Protein AF-A0A2G5SI91-F1 (afdb_monomer)

Organism: NCBI:txid1611254

Foldseek 3Di:
DQDPVRVVLLPDQLSVLVVLVVLLVVVDDLVVSLVVCCVVVNVPSDDSVSSVVSNVCVVVVNSPSPDDCVPPDPDDDPLNDDLVVVVVVQVVVDDCSCVVCVVVCVPRPNPDPPPDD

Mean predicted aligned error: 9.69 Å

Structure (mmCIF, N/CA/C/O backbone):
data_AF-A0A2G5SI91-F1
#
_entry.id   AF-A0A2G5SI91-F1
#
loop_
_atom_site.group_PDB
_atom_site.id
_atom_site.type_symbol
_atom_site.label_atom_id
_atom_site.label_alt_id
_atom_site.label_comp_id
_atom_site.label_asym_id
_atom_site.label_entity_id
_atom_site.label_seq_id
_atom_site.pdbx_PDB_ins_code
_atom_site.Cartn_x
_atom_site.Cartn_y
_atom_site.Cartn_z
_atom_site.occupancy
_atom_site.B_iso_or_equiv
_atom_site.auth_seq_id
_atom_site.auth_comp_id
_atom_site.auth_asym_id
_atom_site.auth_atom_id
_atom_site.pdbx_PDB_model_num
ATOM 1 N N . MET A 1 1 ? 13.693 17.231 -15.765 1.00 39.22 1 MET A N 1
ATOM 2 C CA . MET A 1 1 ? 12.544 16.955 -16.655 1.00 39.22 1 MET A CA 1
ATOM 3 C C . MET A 1 1 ? 12.577 15.486 -16.991 1.00 39.22 1 MET A C 1
ATOM 5 O O . MET A 1 1 ? 13.576 15.026 -17.525 1.00 39.22 1 MET A O 1
ATOM 9 N N . ALA A 1 2 ? 11.551 14.752 -16.595 1.00 54.38 2 ALA A N 1
ATOM 10 C CA . ALA A 1 2 ? 11.511 13.320 -16.803 1.00 54.38 2 ALA A CA 1
ATOM 11 C C . ALA A 1 2 ? 11.096 13.034 -18.269 1.00 54.38 2 ALA A C 1
ATOM 13 O O . ALA A 1 2 ? 10.251 13.743 -18.829 1.00 54.38 2 ALA A O 1
ATOM 14 N N . SER A 1 3 ? 11.837 12.155 -18.950 1.00 61.47 3 SER A N 1
ATOM 15 C CA . SER A 1 3 ? 11.738 11.934 -20.401 1.00 61.47 3 SER A CA 1
ATOM 16 C C . SER A 1 3 ? 10.457 11.171 -20.748 1.00 61.47 3 SER A C 1
ATOM 18 O O . SER A 1 3 ? 9.998 10.375 -19.959 1.00 61.47 3 SER A O 1
ATOM 20 N N . LYS A 1 4 ? 9.869 11.301 -21.944 1.00 57.00 4 LYS A N 1
ATOM 21 C CA . LYS A 1 4 ? 8.635 10.545 -22.295 1.00 57.00 4 LYS A CA 1
ATOM 22 C C . LYS A 1 4 ? 8.720 9.023 -22.033 1.00 57.00 4 LYS A C 1
ATOM 24 O O . LYS A 1 4 ? 7.692 8.398 -21.788 1.00 57.00 4 LYS A O 1
ATOM 29 N N . LEU A 1 5 ? 9.932 8.461 -22.054 1.00 51.25 5 LEU A N 1
ATOM 30 C CA . LEU A 1 5 ? 10.229 7.080 -21.678 1.00 51.25 5 LEU A CA 1
ATOM 31 C C . LEU A 1 5 ? 9.997 6.801 -20.177 1.00 51.25 5 LEU A C 1
ATOM 33 O O . LEU A 1 5 ? 9.499 5.732 -19.848 1.00 51.25 5 LEU A O 1
ATOM 37 N N . ASP A 1 6 ? 10.286 7.760 -19.292 1.00 66.75 6 ASP A N 1
ATOM 38 C CA . ASP A 1 6 ? 10.053 7.690 -17.841 1.00 66.75 6 ASP A CA 1
ATOM 39 C C . ASP A 1 6 ? 8.563 7.585 -17.492 1.00 66.75 6 ASP A C 1
ATOM 41 O O . ASP A 1 6 ? 8.173 6.789 -16.645 1.00 66.75 6 ASP A O 1
ATOM 45 N N . LYS A 1 7 ? 7.707 8.356 -18.173 1.00 65.44 7 LYS A N 1
ATOM 46 C CA . LYS A 1 7 ? 6.259 8.326 -17.920 1.00 65.44 7 LYS A CA 1
ATOM 47 C C . LYS A 1 7 ? 5.639 7.005 -18.360 1.00 65.44 7 LYS A C 1
ATOM 49 O O . LYS A 1 7 ? 4.746 6.497 -17.690 1.00 65.44 7 LYS A O 1
ATOM 54 N N . ALA A 1 8 ? 6.105 6.463 -19.485 1.00 65.00 8 ALA A N 1
ATOM 55 C CA . ALA A 1 8 ? 5.616 5.194 -20.010 1.00 65.00 8 ALA A CA 1
ATOM 56 C C . ALA A 1 8 ? 5.988 4.022 -19.090 1.00 65.00 8 ALA A C 1
ATOM 58 O O . ALA A 1 8 ? 5.133 3.194 -18.795 1.00 65.00 8 ALA A O 1
ATOM 59 N N . THR A 1 9 ? 7.223 3.987 -18.577 1.00 68.00 9 THR A N 1
ATOM 60 C CA . THR A 1 9 ? 7.655 2.958 -17.615 1.00 68.00 9 THR A CA 1
ATOM 61 C C . THR A 1 9 ? 7.037 3.148 -16.232 1.00 68.00 9 THR A C 1
ATOM 63 O O . THR A 1 9 ? 6.749 2.170 -15.552 1.00 68.00 9 THR A O 1
ATOM 66 N N . ARG A 1 10 ? 6.756 4.389 -15.819 1.00 72.81 10 ARG A N 1
ATOM 67 C CA . ARG A 1 10 ? 6.074 4.700 -14.552 1.00 72.81 10 ARG A CA 1
ATOM 68 C C . ARG A 1 10 ? 4.644 4.166 -14.486 1.00 72.81 10 ARG A C 1
ATOM 70 O O . ARG A 1 10 ? 4.195 3.795 -13.408 1.00 72.81 10 ARG A O 1
ATOM 77 N N . ASN A 1 11 ? 3.951 4.110 -15.620 1.00 78.31 11 ASN A N 1
ATOM 78 C CA . ASN A 1 11 ? 2.564 3.649 -15.682 1.00 78.31 11 ASN A CA 1
ATOM 79 C C . ASN A 1 11 ? 2.430 2.138 -15.908 1.00 78.31 11 ASN A C 1
ATOM 81 O O . ASN A 1 11 ? 1.321 1.614 -15.806 1.00 78.31 11 ASN A O 1
ATOM 85 N N . ASP A 1 12 ? 3.525 1.434 -16.200 1.00 86.31 12 ASP A N 1
ATOM 86 C CA . ASP A 1 12 ? 3.501 -0.012 -16.388 1.00 86.31 12 ASP A CA 1
ATOM 87 C C . ASP A 1 12 ? 3.195 -0.725 -15.050 1.00 86.31 12 ASP A C 1
ATOM 89 O O . ASP A 1 12 ? 3.973 -0.606 -14.095 1.00 86.31 12 ASP A O 1
ATOM 93 N N . PRO A 1 13 ? 2.070 -1.463 -14.931 1.00 85.12 13 PRO A N 1
ATOM 94 C CA . PRO 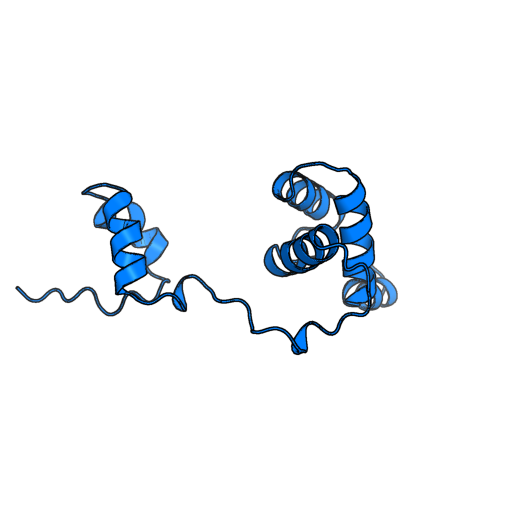A 1 13 ? 1.703 -2.160 -13.697 1.00 85.12 13 PRO A CA 1
ATOM 95 C C . PRO A 1 13 ? 2.776 -3.143 -13.228 1.00 85.12 13 PRO A C 1
ATOM 97 O O . PRO A 1 13 ? 3.042 -3.229 -12.032 1.00 85.12 13 PRO A O 1
ATOM 100 N N . LYS A 1 14 ? 3.442 -3.830 -14.163 1.00 90.50 14 LYS A N 1
ATOM 101 C CA . LYS A 1 14 ? 4.495 -4.799 -13.848 1.00 90.50 14 LYS A CA 1
ATOM 102 C C . LYS A 1 14 ? 5.720 -4.121 -13.238 1.00 90.50 14 LYS A C 1
ATOM 104 O O . LYS A 1 14 ? 6.279 -4.606 -12.253 1.00 90.50 14 LYS A O 1
ATOM 109 N N . THR A 1 15 ? 6.121 -2.976 -13.782 1.00 91.62 15 THR A N 1
ATOM 110 C CA . THR A 1 15 ? 7.198 -2.149 -13.224 1.00 91.62 15 THR A CA 1
ATOM 111 C C . THR A 1 15 ? 6.867 -1.706 -11.797 1.00 91.62 15 THR A C 1
ATOM 113 O O . THR A 1 15 ? 7.693 -1.865 -10.896 1.00 91.62 15 THR A O 1
ATOM 116 N N . ARG A 1 16 ? 5.639 -1.233 -11.552 1.00 91.56 16 ARG A N 1
ATOM 117 C CA . ARG A 1 16 ? 5.187 -0.836 -10.207 1.00 91.56 16 ARG A CA 1
ATOM 118 C C . ARG A 1 16 ? 5.186 -2.019 -9.233 1.00 91.56 16 ARG A C 1
ATOM 120 O O . ARG A 1 16 ? 5.772 -1.907 -8.157 1.00 91.56 16 ARG A O 1
ATOM 127 N N . ALA A 1 17 ? 4.643 -3.166 -9.641 1.00 93.94 17 ALA A N 1
ATOM 128 C CA . ALA A 1 17 ? 4.660 -4.411 -8.868 1.00 93.94 17 ALA A CA 1
ATOM 129 C C . ALA A 1 17 ? 6.083 -4.845 -8.489 1.00 93.94 17 ALA A C 1
ATOM 131 O O . ALA A 1 17 ? 6.343 -5.227 -7.350 1.00 93.94 17 ALA A O 1
ATOM 132 N N . THR A 1 18 ? 7.020 -4.733 -9.435 1.00 94.44 18 THR A N 1
ATOM 133 C CA . THR A 1 18 ? 8.433 -5.081 -9.231 1.00 94.44 18 THR A CA 1
ATOM 134 C C . THR A 1 18 ? 9.067 -4.206 -8.154 1.00 94.44 18 THR A C 1
ATOM 136 O O . THR A 1 18 ? 9.729 -4.717 -7.254 1.00 94.44 18 THR A O 1
ATOM 139 N N . PHE A 1 19 ? 8.847 -2.889 -8.200 1.00 94.31 19 PHE A N 1
ATOM 140 C CA . PHE A 1 19 ? 9.367 -2.005 -7.159 1.00 94.31 19 PHE A CA 1
ATOM 141 C C . PHE A 1 19 ? 8.736 -2.279 -5.792 1.00 94.31 19 PHE A C 1
ATOM 143 O O . PHE A 1 19 ? 9.453 -2.311 -4.796 1.00 94.31 19 PHE A O 1
ATOM 150 N N . ILE A 1 20 ? 7.429 -2.547 -5.734 1.00 95.56 20 ILE A N 1
ATOM 151 C CA . ILE A 1 20 ? 6.754 -2.906 -4.477 1.00 95.56 20 ILE A CA 1
ATOM 152 C C . ILE A 1 20 ? 7.302 -4.226 -3.918 1.00 95.56 20 ILE A C 1
ATOM 154 O O . ILE A 1 20 ? 7.473 -4.353 -2.708 1.00 95.56 20 ILE A O 1
ATOM 158 N N . TYR A 1 21 ? 7.643 -5.191 -4.775 1.00 96.38 21 TYR A N 1
ATOM 159 C CA . TYR A 1 21 ? 8.269 -6.442 -4.346 1.00 96.38 21 TYR A CA 1
ATOM 160 C C . TYR A 1 21 ? 9.628 -6.209 -3.669 1.00 96.38 21 TYR A C 1
ATOM 162 O O . TYR A 1 21 ? 9.900 -6.800 -2.624 1.00 96.38 21 TYR A O 1
ATOM 170 N N . TYR A 1 22 ? 10.455 -5.296 -4.190 1.00 95.12 22 TYR A N 1
ATOM 171 C CA . TYR A 1 22 ? 11.702 -4.910 -3.518 1.00 95.12 22 TYR A CA 1
ATOM 172 C C . TYR A 1 22 ? 11.455 -4.308 -2.127 1.00 95.12 22 TYR A C 1
ATOM 174 O O . TYR A 1 22 ? 12.200 -4.596 -1.191 1.00 95.12 22 TYR A O 1
ATOM 182 N N . GLU A 1 23 ? 10.394 -3.515 -1.959 1.00 95.56 23 GLU A N 1
ATOM 183 C CA . GLU A 1 23 ? 10.010 -2.992 -0.640 1.00 95.56 23 GLU A CA 1
ATOM 184 C C . GLU A 1 23 ? 9.541 -4.099 0.306 1.00 95.56 23 GLU A C 1
ATOM 186 O O . GLU A 1 23 ? 9.924 -4.120 1.478 1.00 95.56 23 GLU A O 1
ATOM 191 N N . PHE A 1 24 ? 8.750 -5.041 -0.207 1.00 96.50 24 PHE A N 1
ATOM 192 C CA . PHE A 1 24 ? 8.240 -6.190 0.538 1.00 96.50 24 PHE A CA 1
ATOM 193 C C . PHE A 1 24 ? 9.372 -7.044 1.126 1.00 96.50 24 PHE A C 1
ATOM 195 O O . PHE A 1 24 ? 9.311 -7.457 2.285 1.00 96.50 24 PHE A O 1
ATOM 202 N N . GLN A 1 25 ? 10.458 -7.235 0.370 1.00 95.69 25 GLN A N 1
ATOM 203 C CA . GLN A 1 25 ? 11.638 -7.983 0.818 1.00 95.69 25 GLN A CA 1
ATOM 204 C C . GLN A 1 25 ? 12.357 -7.357 2.022 1.00 95.69 25 GLN A C 1
ATOM 206 O O . GLN A 1 25 ? 13.137 -8.039 2.685 1.00 95.69 25 GLN A O 1
ATOM 211 N N . SER A 1 26 ? 12.096 -6.086 2.345 1.00 93.00 26 SER A N 1
ATOM 212 C CA . SER A 1 26 ? 12.694 -5.439 3.518 1.00 93.00 26 SER A CA 1
ATOM 213 C C . SER A 1 26 ? 12.229 -6.035 4.853 1.00 93.00 26 SER A C 1
ATOM 215 O O . 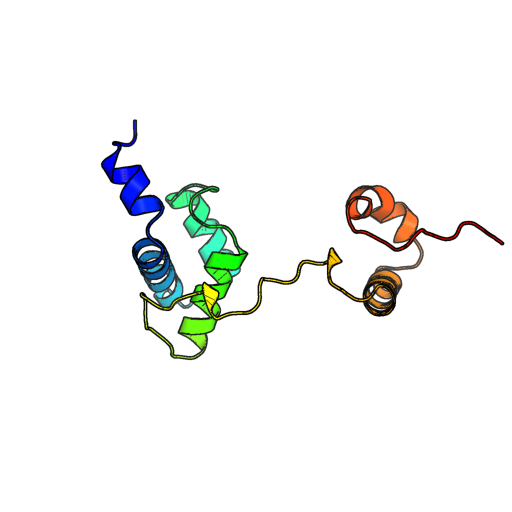SER A 1 26 ? 12.875 -5.798 5.875 1.00 93.00 26 SER A O 1
ATOM 217 N N . GLY A 1 27 ? 11.106 -6.768 4.867 1.00 90.50 27 GLY A N 1
ATOM 218 C CA . GLY A 1 27 ? 10.533 -7.379 6.071 1.00 90.50 27 GLY A CA 1
ATOM 219 C C . GLY A 1 27 ? 9.979 -6.378 7.092 1.00 90.50 27 GLY A C 1
ATOM 220 O O . GLY A 1 27 ? 9.653 -6.758 8.216 1.00 90.50 27 GLY A O 1
ATOM 221 N N . LYS A 1 28 ? 9.884 -5.094 6.731 1.00 94.75 28 LYS A N 1
ATOM 222 C CA . LYS A 1 28 ? 9.335 -4.039 7.590 1.00 94.75 28 LYS A CA 1
ATOM 223 C C . LYS A 1 28 ? 7.816 -3.969 7.475 1.00 94.75 28 LYS A C 1
ATOM 225 O O . LYS A 1 28 ? 7.197 -4.594 6.619 1.00 94.75 28 LYS A O 1
ATOM 230 N N . GLN A 1 29 ? 7.203 -3.174 8.3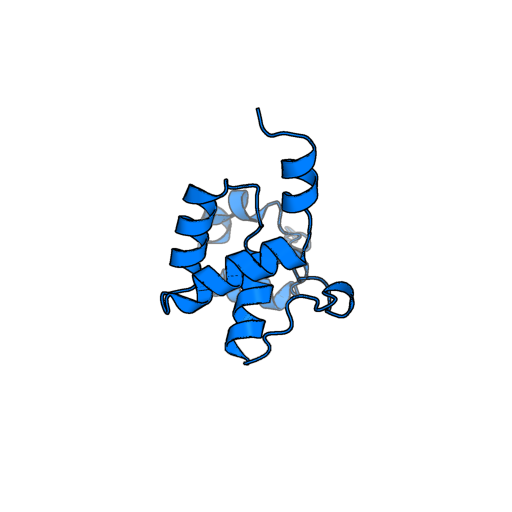48 1.00 95.19 29 GLN A N 1
ATOM 231 C CA . GLN A 1 29 ? 5.760 -2.963 8.316 1.00 95.19 29 GLN A CA 1
ATOM 232 C C . GLN A 1 29 ? 5.341 -2.254 7.019 1.00 95.19 29 GLN A C 1
ATOM 234 O O . GLN A 1 29 ? 5.984 -1.291 6.591 1.00 95.19 29 GLN A O 1
ATOM 239 N N . ILE A 1 30 ? 4.228 -2.703 6.430 1.00 96.56 30 ILE A N 1
ATOM 240 C CA . ILE A 1 30 ? 3.696 -2.222 5.144 1.00 96.56 30 ILE A CA 1
ATOM 241 C C . ILE A 1 30 ? 3.603 -0.695 5.069 1.00 96.56 30 ILE A C 1
ATOM 243 O O . ILE A 1 30 ? 4.049 -0.086 4.100 1.00 96.56 30 ILE A O 1
ATOM 247 N N . PHE A 1 31 ? 3.074 -0.060 6.115 1.00 95.31 31 PHE A N 1
ATOM 248 C CA . PHE A 1 31 ? 2.829 1.378 6.109 1.00 95.31 31 PHE A CA 1
ATOM 249 C C . PHE A 1 31 ? 4.123 2.200 6.183 1.00 95.31 31 PHE A C 1
ATOM 251 O O . PHE A 1 31 ? 4.219 3.268 5.578 1.00 95.31 31 PHE A O 1
ATOM 258 N N . GLU A 1 32 ? 5.142 1.695 6.883 1.00 96.25 32 GLU A N 1
ATOM 259 C CA . GLU A 1 32 ? 6.470 2.315 6.891 1.00 96.25 32 GLU A CA 1
ATOM 260 C C . GLU A 1 32 ? 7.114 2.225 5.503 1.00 96.25 32 GLU A C 1
ATOM 262 O O . GLU A 1 32 ? 7.674 3.209 5.013 1.00 96.25 32 GLU A O 1
ATOM 267 N N . CYS A 1 33 ? 6.992 1.065 4.853 1.00 96.94 33 CYS A N 1
ATOM 268 C CA . CYS A 1 33 ? 7.509 0.852 3.505 1.00 96.94 33 CYS A CA 1
ATOM 269 C C . CYS A 1 33 ? 6.824 1.771 2.500 1.00 96.94 33 CYS A C 1
ATOM 271 O O . CYS A 1 33 ? 7.510 2.437 1.732 1.00 96.94 33 CYS A O 1
ATOM 273 N N . PHE A 1 34 ? 5.496 1.887 2.564 1.00 97.00 34 PHE A N 1
ATOM 274 C CA . PHE A 1 34 ? 4.735 2.788 1.704 1.00 97.00 34 PHE A CA 1
ATOM 275 C C . PHE A 1 34 ? 5.192 4.246 1.844 1.00 97.00 34 PHE A C 1
ATOM 277 O O . PHE A 1 34 ? 5.485 4.895 0.843 1.00 97.00 34 PHE A O 1
ATOM 284 N N . LYS A 1 35 ? 5.342 4.758 3.074 1.00 95.69 35 LYS A N 1
ATOM 285 C CA . LYS A 1 35 ? 5.827 6.133 3.294 1.00 95.69 35 LYS A CA 1
ATOM 286 C C . LYS A 1 35 ? 7.202 6.365 2.670 1.00 95.69 35 LYS A C 1
ATOM 288 O O . LYS A 1 35 ? 7.367 7.287 1.877 1.00 95.69 35 LYS A O 1
ATOM 293 N N . LYS A 1 36 ? 8.165 5.486 2.965 1.00 95.38 36 LYS A N 1
ATOM 294 C CA . LYS A 1 36 ? 9.535 5.568 2.424 1.00 95.38 36 LYS A CA 1
ATOM 295 C C . LYS A 1 36 ? 9.588 5.374 0.914 1.00 95.38 36 LYS A C 1
ATOM 297 O O . LYS A 1 36 ? 10.500 5.859 0.244 1.00 95.38 36 LYS A O 1
ATOM 302 N N . PHE A 1 37 ? 8.655 4.606 0.371 1.00 94.88 37 PHE A N 1
ATOM 303 C CA . PHE A 1 37 ? 8.489 4.426 -1.058 1.00 94.88 37 PHE A CA 1
ATOM 304 C C . PHE A 1 37 ? 7.999 5.722 -1.718 1.00 94.88 37 PHE A C 1
ATOM 306 O O . PHE A 1 37 ? 8.644 6.197 -2.650 1.00 94.88 37 PHE A O 1
ATOM 313 N N . CYS A 1 38 ? 6.947 6.355 -1.189 1.00 94.44 38 CYS A N 1
ATOM 314 C CA . CYS A 1 38 ? 6.448 7.647 -1.674 1.00 94.44 38 CYS A CA 1
ATOM 315 C C . CYS A 1 38 ? 7.489 8.769 -1.549 1.00 94.44 38 CYS A C 1
ATOM 317 O O . CYS A 1 38 ? 7.598 9.594 -2.453 1.00 94.44 38 CYS A O 1
ATOM 319 N N . GLU A 1 39 ? 8.287 8.783 -0.478 1.00 94.31 39 GLU A N 1
ATOM 320 C CA . GLU A 1 39 ? 9.398 9.732 -0.307 1.00 94.31 39 GLU A CA 1
ATOM 321 C C . GLU A 1 39 ? 10.450 9.610 -1.424 1.00 94.31 39 GLU A C 1
ATOM 323 O O . GLU A 1 39 ? 10.997 10.619 -1.865 1.00 94.31 39 GLU A O 1
ATOM 328 N N . ARG A 1 40 ? 10.720 8.389 -1.911 1.00 93.06 40 ARG A N 1
ATOM 329 C CA . ARG A 1 40 ? 11.718 8.137 -2.968 1.00 93.06 40 ARG A CA 1
ATOM 330 C C . ARG A 1 40 ? 11.164 8.272 -4.383 1.00 93.06 40 ARG A C 1
ATOM 332 O O . ARG A 1 40 ? 11.836 8.825 -5.247 1.00 93.06 40 ARG A O 1
ATOM 339 N N . MET A 1 41 ? 9.969 7.743 -4.635 1.00 90.00 41 MET A N 1
ATOM 340 C CA . MET A 1 41 ? 9.384 7.636 -5.980 1.00 90.00 41 MET A CA 1
ATOM 341 C C . MET A 1 41 ? 8.455 8.813 -6.323 1.00 90.00 41 MET A C 1
ATOM 343 O O . MET A 1 41 ? 8.118 9.040 -7.490 1.00 90.00 41 MET A O 1
ATOM 347 N N . GLY A 1 42 ? 8.055 9.584 -5.311 1.00 90.00 42 GLY A N 1
ATOM 348 C CA . GLY A 1 42 ? 7.064 10.651 -5.383 1.00 90.00 42 GLY A CA 1
ATOM 349 C C . GLY A 1 42 ? 5.662 10.175 -4.967 1.00 90.00 42 GLY A C 1
ATOM 350 O O . GLY A 1 42 ? 5.308 9.019 -5.219 1.00 90.00 42 GLY A O 1
ATOM 351 N N . PRO A 1 43 ? 4.843 11.060 -4.367 1.00 88.50 43 PRO A N 1
ATOM 352 C CA . PRO A 1 43 ? 3.536 10.705 -3.804 1.00 88.50 43 PRO A CA 1
ATOM 353 C C . PRO A 1 43 ? 2.532 10.208 -4.855 1.00 88.50 43 PRO A C 1
ATOM 355 O O . PRO A 1 43 ? 1.687 9.382 -4.537 1.00 88.50 43 PRO A O 1
ATOM 358 N N . ASP A 1 44 ? 2.675 10.639 -6.111 1.00 88.19 44 ASP A N 1
ATOM 359 C CA . ASP A 1 44 ? 1.772 10.272 -7.212 1.00 88.19 44 ASP A CA 1
ATOM 360 C C . ASP A 1 44 ? 2.233 9.024 -7.989 1.00 88.19 44 ASP A C 1
ATOM 362 O O . ASP A 1 44 ? 1.742 8.751 -9.082 1.00 88.19 44 ASP A O 1
ATOM 366 N N . TYR A 1 45 ? 3.247 8.293 -7.503 1.00 90.00 45 TYR A N 1
ATOM 367 C CA . TYR A 1 45 ? 3.759 7.113 -8.211 1.00 90.00 45 TYR A CA 1
ATOM 368 C C . TYR A 1 45 ? 2.790 5.922 -8.140 1.00 90.00 45 TYR A C 1
ATOM 370 O O . TYR A 1 45 ? 2.501 5.301 -9.161 1.00 90.00 45 TYR A O 1
ATOM 378 N N . VAL A 1 46 ? 2.306 5.605 -6.938 1.00 91.06 46 VAL A N 1
ATOM 379 C CA . VAL A 1 46 ? 1.395 4.494 -6.625 1.00 91.06 46 VAL A CA 1
ATOM 380 C C . VAL A 1 46 ? 0.536 4.934 -5.441 1.00 91.06 46 VAL A C 1
ATOM 382 O O . VAL A 1 46 ? 1.071 5.456 -4.462 1.00 91.06 46 VAL A O 1
ATOM 385 N N . ASP A 1 47 ? -0.778 4.716 -5.516 1.00 91.44 47 ASP A N 1
ATOM 386 C CA . ASP A 1 47 ? -1.661 4.930 -4.369 1.00 91.44 47 ASP A CA 1
ATOM 387 C C . ASP A 1 47 ? -1.535 3.795 -3.338 1.00 91.44 47 ASP A C 1
ATOM 389 O O . ASP A 1 47 ? -1.022 2.708 -3.613 1.00 91.44 47 ASP A O 1
ATOM 393 N N . TYR A 1 48 ? -2.010 4.041 -2.116 1.00 92.88 48 TYR A N 1
ATOM 394 C CA . TYR A 1 48 ? -1.905 3.041 -1.055 1.00 92.88 48 TYR A CA 1
ATOM 395 C C . TYR A 1 48 ? -2.666 1.746 -1.381 1.00 92.88 48 TYR A C 1
ATOM 397 O O . TYR A 1 48 ? -2.215 0.671 -1.002 1.00 92.88 48 TYR A O 1
ATOM 405 N N . GLN A 1 49 ? -3.787 1.822 -2.105 1.00 90.62 49 GLN A N 1
ATOM 406 C CA . GLN A 1 49 ? -4.603 0.646 -2.419 1.00 90.62 49 GLN A CA 1
ATOM 407 C C . GLN A 1 49 ? -3.874 -0.302 -3.372 1.00 90.62 49 GLN A C 1
ATOM 409 O O . GLN A 1 49 ? -3.905 -1.515 -3.186 1.00 90.62 49 GLN A O 1
ATOM 414 N N . GLU A 1 50 ? -3.196 0.235 -4.384 1.00 91.69 50 GLU A N 1
ATOM 415 C CA . GLU A 1 50 ? -2.344 -0.527 -5.288 1.00 91.69 50 GLU A CA 1
ATOM 416 C C . GLU A 1 50 ? -1.087 -1.047 -4.586 1.00 91.69 50 GLU A C 1
ATOM 418 O O . GLU A 1 50 ? -0.689 -2.187 -4.823 1.00 91.69 50 GLU A O 1
ATOM 423 N N . PHE A 1 51 ? -0.479 -0.261 -3.695 1.00 94.81 51 PHE A N 1
ATOM 424 C CA . PHE A 1 51 ? 0.648 -0.740 -2.893 1.00 94.81 51 PHE A CA 1
ATOM 425 C C . PHE A 1 51 ? 0.243 -1.935 -2.020 1.00 94.81 51 PHE A C 1
ATOM 427 O O . PHE A 1 51 ? 0.899 -2.978 -2.026 1.00 94.81 51 PHE A O 1
ATOM 434 N N . GLU A 1 52 ? -0.873 -1.799 -1.304 1.00 94.88 52 GLU A N 1
ATOM 435 C CA . GLU A 1 52 ? -1.426 -2.830 -0.433 1.00 94.88 52 GLU A CA 1
ATOM 436 C C . GLU A 1 52 ? -1.873 -4.064 -1.212 1.00 94.88 52 GLU A C 1
ATOM 438 O O . GLU A 1 52 ? -1.618 -5.178 -0.763 1.00 94.88 52 GLU A O 1
ATOM 443 N N . PHE A 1 53 ? -2.454 -3.891 -2.404 1.00 93.38 53 PHE A N 1
ATOM 444 C CA . PHE A 1 53 ? -2.796 -4.993 -3.303 1.00 93.38 53 PHE A CA 1
ATOM 445 C C . PHE A 1 53 ? -1.624 -5.961 -3.503 1.00 93.38 53 PHE A C 1
ATOM 447 O O . PHE A 1 53 ? -1.720 -7.157 -3.211 1.00 93.38 53 PHE A O 1
ATOM 454 N N . TRP A 1 54 ? -0.506 -5.424 -3.997 1.00 95.19 54 TRP A N 1
ATOM 455 C CA . TRP A 1 54 ? 0.689 -6.203 -4.296 1.00 95.19 54 TRP A CA 1
ATOM 456 C C . TRP A 1 54 ? 1.300 -6.778 -3.026 1.00 95.19 54 TRP A C 1
ATOM 458 O O . TRP A 1 54 ? 1.658 -7.954 -2.996 1.00 95.19 54 TRP A O 1
ATOM 468 N N . TRP A 1 55 ? 1.332 -5.987 -1.952 1.00 96.06 55 TRP A N 1
ATOM 469 C CA . TRP A 1 55 ? 1.820 -6.441 -0.657 1.00 96.06 55 TRP A CA 1
ATOM 470 C C . TRP A 1 55 ? 1.075 -7.684 -0.159 1.00 96.06 55 TRP A C 1
ATOM 472 O O . TRP A 1 55 ? 1.707 -8.672 0.206 1.00 96.06 55 TRP A O 1
ATOM 482 N N . GLN A 1 56 ? -0.262 -7.674 -0.193 1.00 94.50 56 GLN A N 1
ATOM 483 C CA . GLN A 1 56 ? -1.079 -8.809 0.246 1.00 94.50 56 GLN A CA 1
ATOM 484 C C . GLN A 1 56 ? -0.885 -10.042 -0.647 1.00 94.50 56 GLN A C 1
ATOM 486 O O . GLN A 1 56 ? -0.841 -11.166 -0.142 1.00 94.50 56 GLN A O 1
ATOM 491 N N . ARG A 1 57 ? -0.705 -9.861 -1.964 1.00 94.94 57 ARG A N 1
ATOM 492 C CA . ARG A 1 57 ? -0.363 -10.975 -2.864 1.00 94.94 57 ARG A CA 1
ATOM 493 C C . ARG A 1 57 ? 0.973 -11.617 -2.505 1.00 94.94 57 ARG A C 1
ATOM 495 O O . ARG A 1 57 ? 1.038 -12.841 -2.382 1.00 94.94 57 ARG A O 1
ATOM 502 N N . PHE A 1 58 ? 2.007 -10.809 -2.285 1.00 96.19 58 PHE A N 1
ATOM 503 C CA . PHE A 1 58 ? 3.326 -11.309 -1.901 1.00 96.19 58 PHE A CA 1
ATOM 504 C C . PHE A 1 58 ? 3.300 -11.979 -0.523 1.00 96.19 58 PHE A C 1
ATOM 506 O O . PHE A 1 58 ? 3.880 -13.051 -0.359 1.00 96.19 58 PHE A O 1
ATOM 513 N N . SER A 1 59 ? 2.546 -11.431 0.437 1.00 95.88 59 SER A N 1
ATOM 514 C CA . SER A 1 59 ? 2.284 -12.079 1.731 1.00 95.88 59 SER A CA 1
ATOM 515 C C . SER A 1 59 ? 1.614 -13.449 1.589 1.00 95.88 59 SER A C 1
ATOM 517 O O . SER A 1 59 ? 1.899 -14.347 2.375 1.00 95.88 59 SER A O 1
ATOM 519 N N . ALA A 1 60 ? 0.763 -13.637 0.576 1.00 95.62 60 ALA A N 1
ATOM 520 C CA . ALA A 1 60 ? 0.125 -14.914 0.263 1.00 95.62 60 ALA A CA 1
ATOM 521 C C . ALA A 1 60 ? 1.002 -15.863 -0.586 1.00 95.62 60 ALA A C 1
ATOM 523 O O . ALA A 1 60 ? 0.514 -16.902 -1.033 1.00 95.62 60 ALA A O 1
ATOM 524 N N . GLY A 1 61 ? 2.269 -15.516 -0.843 1.00 95.88 61 GLY A N 1
ATOM 525 C CA . GLY A 1 61 ? 3.200 -16.320 -1.643 1.00 95.88 61 GLY A CA 1
ATOM 526 C C . GLY A 1 61 ? 2.950 -16.272 -3.154 1.00 95.88 61 GLY A C 1
ATOM 527 O O . GLY A 1 61 ? 3.454 -17.122 -3.887 1.00 95.88 61 GLY A O 1
ATOM 528 N N . LYS A 1 62 ? 2.160 -15.306 -3.635 1.00 95.75 62 LYS A N 1
ATOM 529 C CA . LYS A 1 62 ? 1.825 -15.136 -5.054 1.00 95.75 62 LYS A CA 1
ATOM 530 C C . LYS A 1 62 ? 2.699 -14.038 -5.668 1.00 95.75 62 LYS A C 1
ATOM 532 O O . LYS A 1 62 ? 2.433 -12.856 -5.466 1.00 95.75 62 LYS A O 1
ATOM 537 N N . PHE A 1 63 ? 3.753 -14.435 -6.384 1.00 94.81 63 PHE A N 1
ATOM 538 C CA . PHE A 1 63 ? 4.810 -13.541 -6.897 1.00 94.81 63 PHE A CA 1
ATOM 539 C C . PHE A 1 63 ? 4.725 -13.249 -8.407 1.00 94.81 63 PHE A C 1
ATOM 541 O O . PHE A 1 63 ? 5.674 -12.747 -9.004 1.00 94.81 63 PHE A O 1
ATOM 548 N N . ASP A 1 64 ? 3.603 -13.575 -9.038 1.00 94.00 64 ASP A N 1
ATOM 549 C CA . ASP A 1 64 ? 3.297 -13.273 -10.435 1.00 94.00 64 ASP A CA 1
ATOM 550 C C . ASP A 1 64 ? 3.112 -11.758 -10.650 1.00 94.00 64 ASP A C 1
ATOM 552 O O . ASP A 1 64 ? 2.073 -11.182 -10.338 1.00 94.00 64 ASP A O 1
ATOM 556 N N . LEU A 1 65 ? 4.159 -11.096 -11.159 1.00 91.88 65 LEU A N 1
ATOM 557 C CA . LEU A 1 65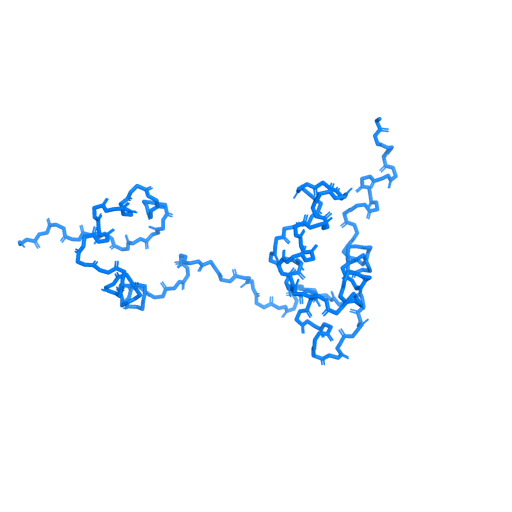 ? 4.226 -9.634 -11.336 1.00 91.88 65 LEU A CA 1
ATOM 558 C C . LEU A 1 65 ? 3.359 -9.098 -12.488 1.00 91.88 65 LEU A C 1
ATOM 560 O O . LEU A 1 65 ? 3.186 -7.889 -12.620 1.00 91.88 65 LEU A O 1
ATOM 564 N N . ASP A 1 66 ? 2.864 -9.978 -13.349 1.00 89.19 66 ASP A N 1
ATOM 565 C CA . ASP A 1 66 ? 1.998 -9.688 -14.491 1.00 89.19 66 ASP A CA 1
ATOM 566 C C . ASP A 1 66 ? 0.521 -10.013 -14.217 1.00 89.19 66 ASP A C 1
ATOM 568 O O . ASP A 1 66 ? -0.286 -10.044 -15.145 1.00 89.19 66 ASP A O 1
ATOM 572 N N . TYR A 1 67 ? 0.155 -10.217 -12.946 1.00 91.00 67 TYR A N 1
ATOM 573 C CA . TYR A 1 67 ? -1.224 -10.481 -12.555 1.00 91.00 67 TYR A CA 1
ATOM 574 C C . TYR A 1 67 ? -2.182 -9.374 -13.014 1.00 91.00 67 TYR A C 1
ATOM 576 O O . TYR A 1 67 ? -2.016 -8.192 -12.694 1.00 91.00 67 TYR A O 1
ATOM 584 N N . ASP A 1 68 ? -3.240 -9.780 -13.714 1.00 86.69 68 ASP A N 1
ATOM 585 C CA . ASP A 1 68 ? -4.301 -8.885 -14.152 1.00 86.69 68 ASP A CA 1
ATOM 586 C C . ASP A 1 68 ? -5.235 -8.532 -12.985 1.00 86.69 68 ASP A C 1
ATOM 588 O O . ASP A 1 68 ? -6.157 -9.270 -12.631 1.00 86.69 68 ASP A O 1
ATOM 592 N N . ARG A 1 69 ? -5.023 -7.349 -12.399 1.00 82.19 69 ARG A N 1
ATOM 593 C CA . ARG A 1 69 ? -5.861 -6.810 -11.316 1.00 82.19 69 ARG A CA 1
ATOM 594 C C . ARG A 1 69 ? -7.323 -6.601 -11.730 1.00 82.19 69 ARG A C 1
ATOM 596 O O . ARG A 1 69 ? -8.169 -6.493 -10.848 1.00 82.19 69 ARG A O 1
ATOM 603 N N . SER A 1 70 ? -7.657 -6.549 -13.023 1.00 81.44 70 SER A N 1
ATOM 604 C CA . SER A 1 70 ? -9.054 -6.384 -13.455 1.00 81.44 70 SER A CA 1
ATOM 605 C C . SER A 1 70 ? -9.943 -7.584 -13.103 1.00 81.44 70 SER A C 1
ATOM 607 O O . SER A 1 70 ? -11.163 -7.438 -13.047 1.00 81.44 70 SER A O 1
ATOM 609 N N . GLN A 1 71 ? -9.334 -8.735 -12.798 1.00 81.31 71 GLN A N 1
ATOM 610 C CA . GLN A 1 71 ? -10.024 -9.931 -12.311 1.00 81.31 71 GLN A CA 1
ATOM 611 C C . GLN A 1 71 ? -10.509 -9.792 -10.859 1.00 81.31 71 GLN A C 1
ATOM 613 O O . GLN A 1 71 ? -11.368 -10.554 -10.415 1.00 81.31 71 GLN A O 1
ATOM 618 N N . GLU A 1 72 ? -9.969 -8.831 -10.107 1.00 81.19 72 GLU A N 1
ATOM 619 C CA . GLU A 1 72 ? -10.337 -8.606 -8.713 1.00 81.19 72 GLU A CA 1
ATOM 620 C C . GLU A 1 72 ? -11.526 -7.643 -8.605 1.00 81.19 72 GLU A C 1
ATOM 622 O O . GLU A 1 72 ? -11.647 -6.691 -9.389 1.00 81.19 72 GLU A O 1
ATOM 627 N N . PRO A 1 73 ? -12.400 -7.821 -7.600 1.00 81.62 73 PRO A N 1
ATOM 628 C CA . PRO A 1 73 ? -13.415 -6.830 -7.287 1.00 81.62 73 PRO A CA 1
ATOM 629 C C . PRO A 1 73 ? -12.771 -5.458 -7.069 1.00 81.62 73 PRO A C 1
ATOM 631 O O . PRO A 1 73 ? -11.727 -5.340 -6.423 1.00 81.62 73 PRO A O 1
ATOM 634 N N . LYS A 1 74 ? -13.413 -4.395 -7.566 1.00 78.88 74 LYS A N 1
ATOM 635 C CA . LYS A 1 74 ? -12.960 -3.031 -7.271 1.00 78.88 74 LYS A CA 1
ATOM 636 C C . LYS A 1 74 ? -12.887 -2.824 -5.760 1.00 78.88 74 LYS A C 1
ATOM 638 O O . LYS A 1 74 ? -13.754 -3.291 -5.016 1.00 78.88 74 LYS A O 1
ATOM 643 N N . TYR A 1 75 ? -11.863 -2.089 -5.332 1.00 78.44 75 TYR A N 1
ATOM 644 C CA . TYR A 1 75 ? -11.709 -1.695 -3.939 1.00 78.44 75 TYR A CA 1
ATOM 645 C C . TYR A 1 75 ? -12.971 -0.996 -3.460 1.00 78.44 75 TYR A C 1
ATOM 647 O O . TYR A 1 75 ? -13.426 -0.027 -4.069 1.00 78.44 75 TYR A O 1
ATOM 655 N N . ARG A 1 76 ? -13.517 -1.506 -2.359 1.00 82.62 76 ARG A N 1
ATOM 656 C CA . ARG A 1 76 ? -14.613 -0.855 -1.658 1.00 82.62 76 ARG A CA 1
ATOM 657 C C . ARG A 1 76 ? -14.044 0.300 -0.856 1.00 82.62 76 ARG A C 1
ATOM 659 O O . ARG A 1 76 ? -13.060 0.158 -0.133 1.00 82.62 76 ARG A O 1
ATOM 666 N N . THR A 1 77 ? -14.668 1.447 -1.008 1.00 81.25 77 THR A N 1
ATOM 667 C CA . THR A 1 77 ? -14.437 2.628 -0.195 1.00 81.25 77 THR A CA 1
ATOM 668 C C . THR A 1 77 ? -15.293 2.559 1.068 1.00 81.25 77 THR A C 1
ATOM 670 O O . THR A 1 77 ? -16.207 1.742 1.181 1.00 81.25 77 THR A O 1
ATOM 673 N N . ILE A 1 78 ? -15.030 3.450 2.025 1.00 80.62 78 ILE A N 1
ATOM 674 C CA . ILE A 1 78 ? -15.882 3.609 3.214 1.00 80.62 78 ILE A CA 1
ATOM 675 C C . ILE A 1 78 ? -17.350 3.859 2.820 1.00 80.62 78 ILE A C 1
ATOM 677 O O . ILE A 1 78 ? -18.253 3.395 3.508 1.00 80.62 78 ILE A O 1
ATOM 681 N N . SER A 1 79 ? -17.589 4.521 1.687 1.00 81.06 79 SER A N 1
ATOM 682 C CA . SER A 1 79 ? -18.925 4.807 1.155 1.00 81.06 79 SER A CA 1
ATOM 683 C C . SER A 1 79 ? -19.688 3.566 0.685 1.00 81.06 79 SER A C 1
ATOM 685 O O . SER A 1 79 ? -20.910 3.607 0.599 1.00 81.06 79 SER A O 1
ATOM 687 N N . ASP A 1 80 ? -18.991 2.467 0.390 1.00 84.00 80 ASP A N 1
ATOM 688 C CA . ASP A 1 80 ? -19.609 1.197 -0.008 1.00 84.00 80 ASP A CA 1
ATOM 689 C C . ASP A 1 80 ? -20.041 0.354 1.209 1.00 84.00 80 ASP A C 1
ATOM 691 O O . ASP A 1 80 ? -20.607 -0.733 1.058 1.00 84.00 80 ASP A O 1
ATOM 695 N N . MET A 1 81 ? -19.751 0.817 2.431 1.00 85.62 81 MET A N 1
ATOM 696 C CA . MET A 1 81 ? -20.132 0.136 3.664 1.00 85.62 81 MET A CA 1
ATOM 697 C C . MET A 1 81 ? -21.625 0.344 3.963 1.00 85.62 81 MET A C 1
ATOM 699 O O . MET A 1 81 ? -22.102 1.479 3.925 1.00 85.62 81 MET A O 1
ATOM 703 N N . PRO A 1 82 ? -22.375 -0.711 4.340 1.00 88.31 82 PRO A N 1
ATOM 704 C CA . PRO A 1 82 ? -23.748 -0.552 4.805 1.00 88.31 82 PRO A CA 1
ATOM 705 C C . PRO A 1 82 ? -23.835 0.443 5.967 1.00 88.31 82 PRO A C 1
ATOM 707 O O . PRO A 1 82 ? -23.079 0.344 6.940 1.00 88.31 82 PRO A O 1
ATOM 710 N N . VAL A 1 83 ? -24.787 1.376 5.886 1.00 83.06 83 VAL A N 1
ATOM 711 C CA . VAL A 1 83 ? -24.911 2.496 6.836 1.00 83.06 83 VAL A CA 1
ATOM 712 C C . VAL A 1 83 ? -25.019 2.034 8.291 1.00 83.06 83 VAL A C 1
ATOM 714 O O . VAL A 1 83 ? -24.441 2.650 9.179 1.00 83.06 83 VAL A O 1
ATOM 717 N N . ASN A 1 84 ? -25.681 0.903 8.543 1.00 85.12 84 ASN A N 1
ATOM 718 C CA . ASN A 1 84 ? -25.846 0.344 9.883 1.00 85.12 84 ASN A CA 1
ATOM 719 C C . ASN A 1 84 ? -24.525 -0.156 10.494 1.00 85.12 84 ASN A C 1
ATOM 721 O O . ASN A 1 84 ? -24.372 -0.141 11.713 1.00 85.12 84 ASN A O 1
ATOM 725 N N . ILE A 1 85 ? -23.573 -0.616 9.676 1.00 88.75 85 ILE A N 1
ATOM 726 C CA . ILE A 1 85 ? -22.238 -1.011 10.145 1.00 88.75 85 ILE A CA 1
ATOM 727 C C . ILE A 1 85 ? -21.396 0.233 10.404 1.00 88.75 85 ILE A C 1
ATOM 729 O O . ILE A 1 85 ? -20.769 0.336 11.457 1.00 88.75 85 ILE A O 1
ATOM 733 N N . PHE A 1 86 ? -21.434 1.200 9.484 1.00 84.62 86 PHE A N 1
ATOM 734 C CA . PHE A 1 86 ? -20.726 2.465 9.651 1.00 84.62 86 PHE A CA 1
ATOM 735 C C . PHE A 1 86 ? -21.186 3.203 10.918 1.00 84.62 86 PHE A C 1
ATOM 737 O O . PHE A 1 86 ? -20.359 3.635 11.717 1.00 84.62 86 PHE A O 1
ATOM 744 N N . GLN A 1 87 ? -22.498 3.242 11.172 1.00 81.06 87 GLN A N 1
ATOM 745 C CA . GLN A 1 87 ? -23.072 3.810 12.390 1.00 81.06 87 GLN A CA 1
ATOM 746 C C . GLN A 1 87 ? -22.524 3.137 13.657 1.00 81.06 87 GLN A C 1
ATOM 748 O O . GLN A 1 87 ? -22.096 3.836 14.570 1.00 81.06 87 GLN A O 1
ATOM 753 N N . LYS A 1 88 ? -22.463 1.798 13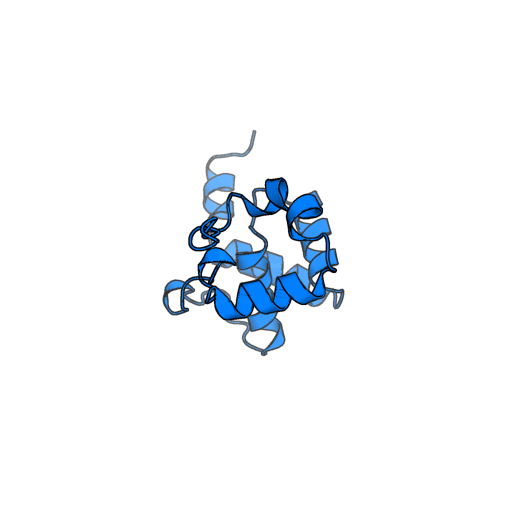.700 1.00 87.25 88 LYS A N 1
ATOM 754 C CA . LYS A 1 88 ? -21.889 1.066 14.843 1.00 87.25 88 LYS A CA 1
ATOM 755 C C . LYS A 1 88 ? -20.421 1.414 15.087 1.00 87.25 88 LYS A C 1
ATOM 757 O O . LYS A 1 88 ? -19.994 1.492 16.234 1.00 87.25 88 LYS A O 1
ATOM 762 N N . ILE A 1 89 ? -19.628 1.611 14.032 1.00 87.19 89 ILE A N 1
ATOM 763 C CA . ILE A 1 89 ? -18.233 2.057 14.174 1.00 87.19 89 ILE A CA 1
ATOM 764 C C . ILE A 1 89 ? -18.207 3.449 14.803 1.00 87.19 89 ILE A C 1
ATOM 766 O O . ILE A 1 89 ? -17.482 3.673 15.768 1.00 87.19 89 ILE A O 1
ATOM 770 N N . CYS A 1 90 ? -19.035 4.363 14.300 1.00 82.56 90 CYS A N 1
ATOM 771 C CA . CYS A 1 90 ? -19.104 5.724 14.806 1.00 82.56 90 CYS A CA 1
ATOM 772 C C . CYS A 1 90 ? -19.589 5.813 16.261 1.00 82.56 90 CYS A C 1
ATOM 774 O O . CYS A 1 90 ? -19.035 6.590 17.030 1.00 82.56 90 CYS A O 1
ATOM 776 N N . GLU A 1 91 ? -20.546 4.985 16.680 1.00 82.38 91 GLU A N 1
ATOM 777 C CA . GLU A 1 91 ? -20.995 4.895 18.080 1.00 82.38 91 GLU A CA 1
ATOM 778 C C . GLU A 1 91 ? -19.849 4.543 19.046 1.00 82.38 91 GLU A C 1
ATOM 780 O O . GLU A 1 91 ? -19.836 5.004 20.188 1.00 82.38 91 GLU A O 1
ATOM 785 N N . ASN A 1 92 ? -18.842 3.797 18.576 1.00 87.19 92 ASN A N 1
ATOM 786 C CA . ASN A 1 92 ? -17.643 3.476 19.354 1.00 87.19 92 ASN A CA 1
ATOM 787 C C . ASN A 1 92 ? -16.609 4.618 19.407 1.00 87.19 92 ASN A C 1
ATOM 789 O O . ASN A 1 92 ? -15.671 4.539 20.197 1.00 87.19 92 ASN A O 1
ATOM 793 N N . LEU A 1 93 ? -16.768 5.689 18.617 1.00 83.56 93 LEU A N 1
ATOM 794 C CA . LEU A 1 93 ? -15.886 6.868 18.647 1.00 83.56 93 LEU A CA 1
ATOM 795 C C . LEU A 1 93 ? -16.219 7.840 19.798 1.00 83.56 93 LEU A C 1
ATOM 797 O O . LEU A 1 93 ? -15.531 8.841 19.972 1.00 83.56 93 LEU A O 1
ATOM 801 N N . GLY A 1 94 ? -17.242 7.539 20.606 1.00 80.31 94 GLY A N 1
ATOM 802 C CA . GLY A 1 94 ? -17.655 8.334 21.766 1.00 80.31 94 GLY A CA 1
ATOM 803 C C . GLY A 1 94 ? -18.862 9.230 21.486 1.00 80.31 94 GLY A C 1
ATOM 804 O O . GLY A 1 94 ? -19.204 9.503 20.345 1.00 80.31 94 GLY A O 1
ATOM 805 N N . LYS A 1 95 ? -19.541 9.704 22.538 1.00 74.81 95 LYS A N 1
ATOM 806 C CA . LYS A 1 95 ? -20.868 10.353 22.428 1.00 74.81 95 LYS A CA 1
ATOM 807 C C . LYS A 1 95 ? -20.908 11.600 21.531 1.00 74.81 95 LYS A C 1
ATOM 809 O O . LYS A 1 95 ? -21.953 11.882 20.956 1.00 74.81 95 LYS A O 1
ATOM 814 N N . ASN A 1 96 ? -19.785 12.301 21.383 1.00 75.94 96 ASN A N 1
ATOM 815 C CA . ASN A 1 96 ? -19.702 13.561 20.640 1.00 75.94 96 ASN A CA 1
ATOM 816 C C . ASN A 1 96 ? -19.147 13.392 19.219 1.00 75.94 96 ASN A C 1
ATOM 818 O O . ASN A 1 96 ? -18.931 14.387 18.531 1.00 75.94 96 ASN A O 1
ATOM 822 N N . TYR A 1 97 ? -18.973 12.153 18.734 1.00 75.31 97 TYR A N 1
ATOM 823 C CA . TYR A 1 97 ? -18.382 11.899 17.416 1.00 75.31 97 TYR A CA 1
ATOM 824 C C . TYR A 1 97 ? -19.104 12.656 16.288 1.00 75.31 97 TYR A C 1
ATOM 826 O O . TYR A 1 97 ? -18.499 13.034 15.285 1.00 75.31 97 TYR A O 1
ATOM 834 N N . GLN A 1 98 ? -20.414 12.869 16.440 1.00 70.88 98 GLN A N 1
ATOM 835 C CA . GLN A 1 98 ? -21.229 13.564 15.453 1.00 70.88 98 GLN A CA 1
ATOM 836 C C . GLN A 1 98 ? -20.847 15.030 15.309 1.00 70.88 98 GLN A C 1
ATOM 838 O O . GLN A 1 98 ? -20.962 15.553 14.206 1.00 70.88 98 GLN A O 1
ATOM 843 N N . GLU A 1 99 ?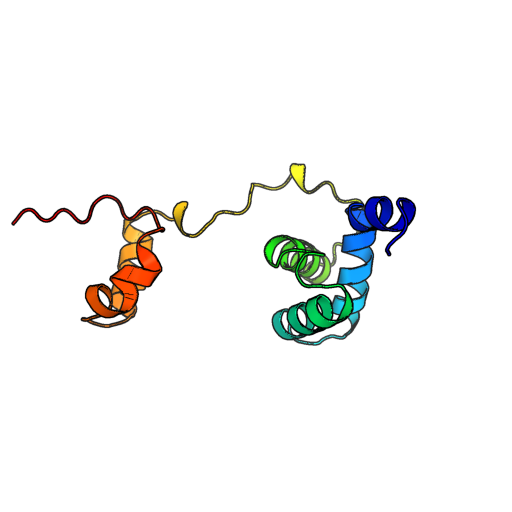 -20.414 15.683 16.386 1.00 76.81 99 GLU A N 1
ATOM 844 C CA . GLU A 1 99 ? -19.935 17.063 16.349 1.00 76.81 99 GLU A CA 1
ATOM 845 C C . GLU A 1 99 ? -18.463 17.102 15.940 1.00 76.81 99 GLU A C 1
ATOM 847 O O . GLU A 1 99 ? -18.105 17.820 15.003 1.00 76.81 99 GLU A O 1
ATOM 852 N N . ASP A 1 100 ? -17.644 16.243 16.550 1.00 79.38 100 ASP A N 1
ATOM 853 C CA . ASP A 1 100 ? -16.190 16.220 16.370 1.00 79.38 100 ASP A CA 1
ATOM 854 C C . ASP A 1 100 ? -15.776 15.850 14.937 1.00 79.38 100 ASP A C 1
ATOM 856 O O . ASP A 1 100 ? -14.825 16.405 14.381 1.00 79.38 100 ASP A O 1
ATOM 860 N N . TYR A 1 101 ? -16.512 14.935 14.299 1.00 74.69 101 TYR A N 1
ATOM 861 C CA . TYR A 1 101 ? -16.178 14.410 12.974 1.00 74.69 101 TYR A CA 1
ATOM 862 C C . TYR A 1 101 ? -17.160 14.836 11.881 1.00 74.69 101 TYR A C 1
ATOM 864 O O . TYR A 1 101 ? -17.004 14.407 10.736 1.00 74.69 101 TYR A O 1
ATOM 872 N N . ARG A 1 102 ? -18.133 15.717 12.177 1.00 71.50 102 ARG A N 1
ATOM 873 C CA . ARG A 1 102 ? -19.144 16.183 11.204 1.00 71.50 102 ARG A CA 1
ATOM 874 C C . ARG A 1 102 ? -18.515 16.656 9.899 1.00 71.50 102 ARG A C 1
ATOM 876 O O . ARG A 1 102 ? -18.952 16.279 8.815 1.00 71.50 102 ARG A O 1
ATOM 883 N N . PHE A 1 103 ? -17.498 17.510 10.007 1.00 72.69 103 PHE A N 1
ATOM 884 C CA . PHE A 1 103 ? -16.834 18.117 8.854 1.00 72.69 103 PHE A CA 1
ATOM 885 C C . PHE A 1 103 ? -15.929 17.127 8.123 1.00 72.69 103 PHE A C 1
ATOM 887 O O . PHE A 1 103 ? -15.855 17.168 6.897 1.00 72.69 103 PHE A O 1
ATOM 894 N N . THR A 1 104 ? -15.299 16.216 8.860 1.00 75.44 104 THR A N 1
ATOM 895 C CA . THR A 1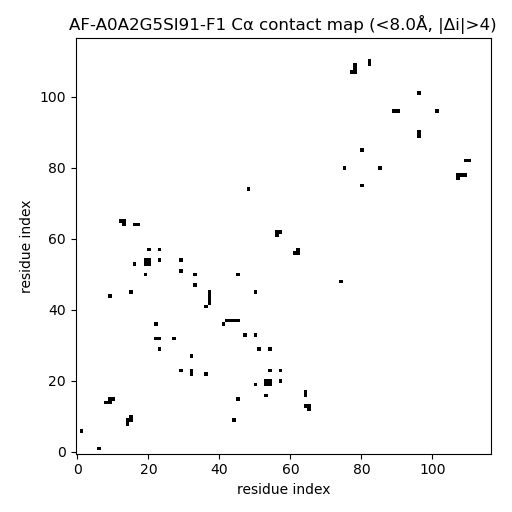 104 ? -14.411 15.180 8.321 1.00 75.44 104 THR A CA 1
ATOM 896 C C . THR A 1 104 ? -15.194 14.109 7.558 1.00 75.44 104 THR A C 1
ATOM 898 O O . THR A 1 104 ? -14.741 13.634 6.521 1.00 75.44 104 THR A O 1
ATOM 901 N N . LEU A 1 105 ? -16.398 13.766 8.026 1.00 71.94 105 LEU A N 1
ATOM 902 C CA . LEU A 1 105 ? -17.237 12.706 7.459 1.00 71.94 105 LEU A CA 1
ATOM 903 C C . LEU A 1 105 ? -18.310 13.212 6.486 1.00 71.94 105 LEU A C 1
ATOM 905 O O . LEU A 1 105 ? -19.023 12.400 5.907 1.00 71.94 105 LEU A O 1
ATOM 909 N N . ARG A 1 106 ? -18.416 14.525 6.236 1.00 71.31 106 ARG A N 1
ATOM 910 C CA . ARG A 1 106 ? -19.459 15.111 5.361 1.00 71.31 106 ARG A CA 1
ATOM 911 C C . ARG A 1 106 ? -19.444 14.610 3.910 1.00 71.31 106 ARG A C 1
ATOM 913 O O . ARG A 1 106 ? -20.412 14.817 3.188 1.00 71.31 106 ARG A O 1
ATOM 920 N N . HIS A 1 107 ? -18.324 14.037 3.469 1.00 67.81 107 HIS A N 1
ATOM 921 C CA . HIS A 1 107 ? -18.142 13.497 2.119 1.00 67.81 107 HIS A CA 1
ATOM 922 C C . HIS A 1 107 ? -18.385 11.985 2.043 1.00 67.81 107 HIS A C 1
ATOM 924 O O . HIS A 1 107 ? -18.409 11.431 0.947 1.00 67.81 107 HIS A O 1
ATOM 930 N N . VAL A 1 108 ? -18.577 11.322 3.187 1.00 67.50 108 VAL A N 1
ATOM 931 C CA . VAL A 1 108 ? -19.076 9.950 3.231 1.00 67.50 108 VAL A CA 1
ATOM 932 C C . VAL A 1 108 ? -20.595 10.035 3.071 1.00 67.50 108 VAL A C 1
ATOM 934 O O . VAL A 1 108 ? -21.218 10.796 3.816 1.00 67.50 108 VAL A O 1
ATOM 937 N N . PRO A 1 109 ? -21.214 9.304 2.126 1.00 56.50 109 PRO A N 1
ATOM 938 C CA . PRO A 1 109 ? -22.662 9.205 2.002 1.00 56.50 109 PRO A CA 1
ATOM 939 C C . PRO A 1 109 ? -23.239 8.500 3.232 1.00 56.50 109 PRO A C 1
ATOM 941 O O . PRO A 1 109 ? -23.568 7.319 3.227 1.00 56.50 109 PRO A O 1
ATOM 944 N N . LEU A 1 110 ? -23.358 9.234 4.329 1.00 53.94 110 LEU A N 1
ATOM 945 C CA . LEU A 1 110 ? -24.284 8.893 5.382 1.00 53.94 110 LEU A CA 1
ATOM 946 C C . LEU A 1 110 ? -25.651 9.139 4.772 1.00 53.94 110 LEU A C 1
ATOM 948 O O . LEU A 1 110 ? -25.985 10.286 4.464 1.00 53.94 110 LEU A O 1
ATOM 952 N N . ALA A 1 111 ? -26.400 8.058 4.532 1.00 46.22 111 ALA A N 1
ATOM 953 C CA . ALA A 1 111 ? -27.832 8.153 4.299 1.00 46.22 111 ALA A CA 1
ATOM 954 C C . ALA A 1 111 ? -28.352 9.184 5.296 1.00 46.22 111 ALA A C 1
ATOM 956 O O . ALA A 1 111 ? -28.127 9.029 6.496 1.00 46.22 111 ALA A O 1
ATOM 957 N N . THR A 1 112 ? -28.853 10.287 4.738 1.00 44.31 112 THR A N 1
ATOM 958 C CA . THR A 1 112 ? -29.428 11.452 5.404 1.00 44.31 112 THR A CA 1
ATOM 959 C C . THR A 1 112 ? -29.574 11.240 6.901 1.00 44.31 112 THR A C 1
ATOM 961 O O . THR A 1 112 ? -30.411 10.442 7.321 1.00 44.31 112 THR A O 1
ATOM 964 N N . PHE A 1 113 ? -28.768 11.950 7.698 1.00 46.78 113 PHE A N 1
ATOM 965 C CA . PHE A 1 113 ? -29.107 12.195 9.095 1.00 46.78 113 PHE A CA 1
ATOM 966 C C . PHE A 1 113 ? -30.530 12.744 9.098 1.00 46.78 113 PHE A C 1
ATOM 968 O O . PHE A 1 113 ? -30.742 13.919 8.792 1.00 46.78 113 PHE A O 1
ATOM 975 N N . ASN A 1 114 ? -31.488 11.852 9.337 1.00 38.25 114 ASN A N 1
ATOM 976 C CA . ASN A 1 114 ? -32.894 12.161 9.437 1.00 38.25 114 ASN A CA 1
ATOM 977 C C . ASN A 1 114 ? -33.004 13.014 10.695 1.00 38.25 114 ASN A C 1
ATOM 979 O O . ASN A 1 114 ? -33.021 12.507 11.812 1.00 38.25 114 ASN A O 1
ATOM 983 N N . LYS A 1 115 ? -32.939 14.330 10.504 1.00 40.34 115 LYS A N 1
ATOM 984 C CA . LYS A 1 115 ? -33.384 15.308 11.483 1.00 40.34 115 LYS A CA 1
ATOM 985 C C . LYS A 1 115 ? -34.891 15.409 11.337 1.00 40.34 115 LYS A C 1
ATOM 987 O O . LYS A 1 115 ? -35.376 16.404 10.829 1.00 40.34 115 LYS A O 1
ATOM 992 N N . ASP A 1 116 ? -35.584 14.366 11.750 1.00 40.72 116 ASP A N 1
ATOM 993 C CA . ASP A 1 116 ? -36.990 14.452 12.097 1.00 40.72 116 ASP A CA 1
ATOM 994 C C . ASP A 1 116 ? -37.159 13.659 13.397 1.00 40.72 116 ASP A C 1
ATOM 996 O O . ASP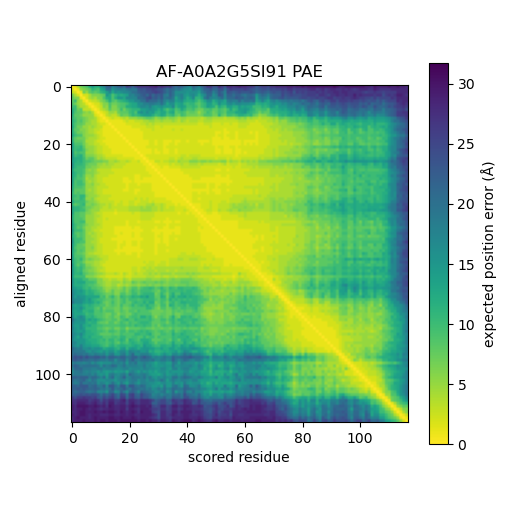 A 1 116 ? -36.688 12.520 13.477 1.00 40.72 116 ASP A O 1
ATOM 1000 N N . TRP A 1 117 ? -37.817 14.316 14.362 1.00 42.62 117 TRP A N 1
ATOM 1001 C CA . TRP A 1 117 ? -38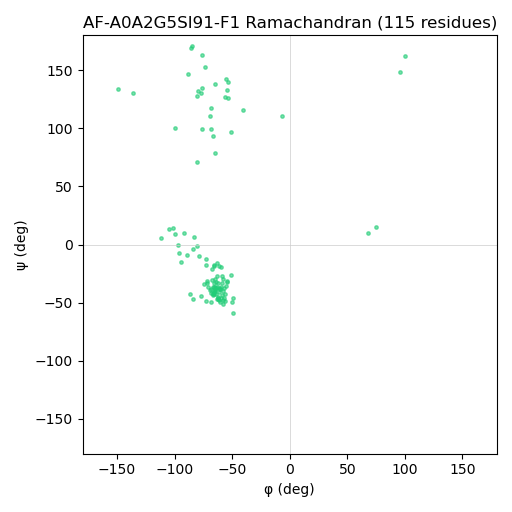.097 13.984 15.775 1.00 42.62 117 TRP A CA 1
ATOM 1002 C C . TRP A 1 117 ? -37.047 14.441 16.796 1.00 42.62 117 TRP A C 1
ATOM 1004 O O . TRP A 1 117 ? -36.102 13.685 17.112 1.00 42.62 117 TRP A O 1
#

Nearest PDB structures (foldseek):
  7s03-assembly1_A-2  TM=5.714E-01  e=4.263E-03  Homo sapiens
  5hoo-assembly1_B  TM=4.828E-01  e=2.300E-02  Drosophila mauritiana
  5hoo-assembly1_A  TM=4.830E-01  e=4.106E-02  Drosophila mauritiana
  4u7b-assembly2_G-2  TM=4.933E-01  e=1.117E-01  Drosophila mauritiana

Solvent-accessible surface area (backbone atoms only — not comparable to full-atom values): 7403 Å² total; per-residue (Å²): 134,85,50,79,67,53,59,57,52,59,68,33,65,44,55,50,42,49,55,50,50,60,53,59,72,67,74,65,60,68,69,61,45,50,52,57,43,30,75,74,68,38,72,87,62,64,57,69,68,62,52,49,51,51,50,54,35,48,76,72,72,50,78,68,52,80,66,68,66,85,80,49,80,77,84,76,53,82,64,72,50,59,64,74,59,54,48,55,56,46,62,72,66,41,96,57,36,70,71,78,37,41,79,79,46,65,82,45,76,62,76,71,84,74,88,71,136

Sequence (117 aa):
MASKLDKATRNDPKTRATFIYYEFQSGKQIFECFKKFCERMGPDYVDYQEFEFWWQRFSAGKFDLDYDRSQEPKYRTISDMPVNIFQKICENLGKNYQEDYRFTLRHVPLATFNKDW

InterPro domains:
  IPR041426 Mos1 transposase, HTH domain [PF17906] (19-62)

Radius of gyration: 19.16 Å; Cα contacts (8 Å, |Δi|>4): 51; chains: 1; bounding box: 51×34×45 Å

Secondary structure (DSSP, 8-state):
---HHHHHHHT-HHHHHHHHHHHHTT-S-HHHHHHHHHHHH-TTSS-HHHHHHHHHHHHTT---TT--GGGSPPPPPGGGS-HHHHHHHHHTT-TTHHHHTHHHHTTS---------

pLDDT: mean 82.03, std 15.25, range [38.25, 97.0]